Protein AF-A0A1J3JKR0-F1 (afdb_monomer_lite)

Radius of gyration: 30.95 Å; chains: 1; bounding box: 53×37×74 Å

pLDDT: mean 71.17, std 17.72, range [36.72, 91.81]

Secondary structure (DSSP, 8-state):
-HHHHHHHTS-GGGHHHHHIIIIIS--S---HHHHHHHHHHHHHHHHHTT----SS----------S-------------------------------SSB-TTT--BT--

Foldseek 3Di:
DVLVVLLVPDDPLCVVVSCCQVPVPPDPDDDNVCSVPSVVVSVVVCVVVVNPPDDDDDPPPVDPPPDDDPPPPDDDDDDDDDDDDDDPDPPPPPPDPDPAADPVPRDHDHD

Sequence (111 aa):
DQAIQLLTSLPPAYEQLVHTLKYGTGKETLTVREVKSSPYAKEAELRHKGMLKKGRSSAEGLYVENRGRSKKRFDGGKDKGKTRDQGGRSKSRNKYGKKGTCFICGKEGHW

InterPro domains:
  IPR036875 Zinc finger, CCHC-type superfamily [SSF57756] (84-111)

Organism: Noccaea caerulescens (NCBI:txid107243)

Structure (mmCIF, N/CA/C/O backbone):
data_AF-A0A1J3JKR0-F1
#
_entry.id   AF-A0A1J3JKR0-F1
#
loop_
_atom_site.group_PDB
_atom_site.id
_atom_site.type_symbol
_atom_site.lab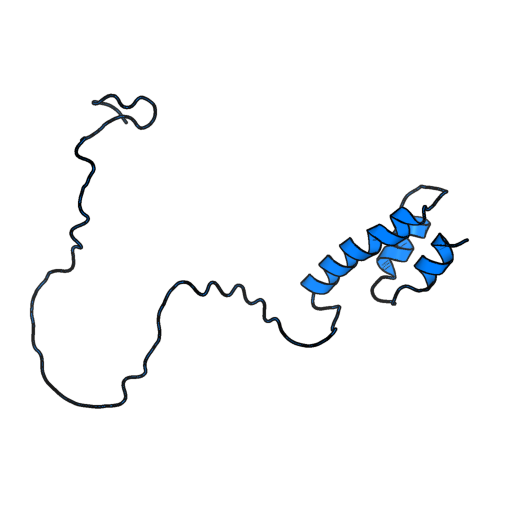el_atom_id
_atom_site.label_alt_id
_atom_site.label_comp_id
_atom_site.label_asym_id
_atom_site.label_entity_id
_atom_site.label_seq_id
_atom_site.pdbx_PDB_ins_code
_atom_site.Cartn_x
_atom_site.Cartn_y
_atom_site.Cartn_z
_atom_site.occupancy
_atom_site.B_iso_or_equiv
_atom_site.auth_seq_id
_atom_site.auth_comp_id
_atom_site.auth_asym_id
_atom_site.auth_atom_id
_atom_site.pdbx_PDB_model_num
ATOM 1 N N . ASP A 1 1 ? -8.027 -9.529 16.486 1.00 79.25 1 ASP A N 1
ATOM 2 C CA . ASP A 1 1 ? -7.926 -8.450 15.490 1.00 79.25 1 ASP A CA 1
ATOM 3 C C . ASP A 1 1 ? -7.025 -8.890 14.332 1.00 79.25 1 ASP A C 1
ATOM 5 O O . ASP A 1 1 ? -5.814 -8.979 14.499 1.00 79.25 1 ASP A O 1
ATOM 9 N N . GLN A 1 2 ? -7.605 -9.294 13.196 1.00 87.38 2 GLN A N 1
ATOM 10 C CA . GLN A 1 2 ? -6.847 -9.871 12.069 1.00 87.38 2 GLN A CA 1
ATOM 11 C C . GLN A 1 2 ? -6.072 -8.814 11.266 1.00 87.38 2 GLN A C 1
ATOM 13 O O . GLN A 1 2 ? -5.017 -9.109 10.709 1.00 87.38 2 GLN A O 1
ATOM 18 N N . ALA A 1 3 ? -6.589 -7.585 11.195 1.00 88.38 3 ALA A N 1
ATOM 19 C CA . ALA A 1 3 ? -5.965 -6.497 10.449 1.00 88.38 3 ALA A CA 1
ATOM 20 C C . ALA A 1 3 ? -4.652 -6.066 11.118 1.00 88.38 3 ALA A C 1
ATOM 22 O O . ALA A 1 3 ? -3.628 -5.931 10.447 1.00 88.38 3 ALA A O 1
ATOM 23 N N . ILE A 1 4 ? -4.660 -5.945 12.449 1.00 88.00 4 ILE A N 1
ATOM 24 C CA . ILE A 1 4 ? -3.469 -5.601 13.235 1.00 88.00 4 ILE A CA 1
ATOM 25 C C . ILE A 1 4 ? -2.388 -6.678 13.098 1.00 88.00 4 ILE A C 1
ATOM 27 O O . ILE A 1 4 ? -1.236 -6.340 12.836 1.00 88.00 4 ILE A O 1
ATOM 31 N N . GLN A 1 5 ? -2.755 -7.962 13.199 1.00 90.50 5 GLN A N 1
ATOM 32 C CA . GLN A 1 5 ? -1.808 -9.077 13.051 1.00 90.50 5 GLN A CA 1
ATOM 33 C C . GLN A 1 5 ? -1.090 -9.052 11.695 1.00 90.50 5 GLN A C 1
ATOM 35 O O . GLN A 1 5 ? 0.129 -9.221 11.631 1.00 90.50 5 GLN A O 1
ATOM 40 N N . LEU A 1 6 ? -1.830 -8.787 10.613 1.00 90.62 6 LEU A N 1
ATOM 41 C CA . LEU A 1 6 ? -1.256 -8.661 9.274 1.00 90.62 6 LEU A CA 1
ATOM 42 C C . LEU A 1 6 ? -0.305 -7.463 9.176 1.00 90.62 6 LEU A C 1
ATOM 44 O O . LEU A 1 6 ? 0.803 -7.625 8.671 1.00 90.62 6 LEU A O 1
ATOM 48 N N . LEU A 1 7 ? -0.685 -6.298 9.712 1.00 89.06 7 LEU A N 1
ATOM 49 C CA . LEU A 1 7 ? 0.179 -5.112 9.728 1.00 89.06 7 LEU A CA 1
ATOM 50 C C . LEU A 1 7 ? 1.491 -5.354 10.480 1.00 89.06 7 LEU A C 1
ATOM 52 O O . LEU A 1 7 ? 2.542 -4.932 10.010 1.00 89.06 7 LEU A O 1
ATOM 56 N N . THR A 1 8 ? 1.448 -6.053 11.617 1.00 89.62 8 THR A N 1
ATOM 57 C CA . THR A 1 8 ? 2.646 -6.374 12.412 1.00 89.62 8 THR A CA 1
ATOM 58 C C . THR A 1 8 ? 3.530 -7.448 11.781 1.00 89.62 8 THR A C 1
ATOM 60 O O . THR A 1 8 ? 4.688 -7.575 12.157 1.00 89.62 8 THR A O 1
ATOM 63 N N . SER A 1 9 ? 3.000 -8.223 10.829 1.00 91.12 9 SER A N 1
ATOM 64 C CA . SER A 1 9 ? 3.749 -9.269 10.118 1.00 91.12 9 SER A CA 1
ATOM 65 C C . SER A 1 9 ? 4.528 -8.756 8.899 1.00 91.12 9 SER A C 1
ATOM 67 O O . SER A 1 9 ? 5.289 -9.513 8.294 1.00 91.12 9 SER A O 1
ATOM 69 N N . LEU A 1 10 ? 4.331 -7.490 8.506 1.00 90.31 10 LEU A N 1
ATOM 70 C CA . LEU A 1 10 ? 4.979 -6.920 7.327 1.00 90.31 10 LEU A CA 1
ATOM 71 C C . LEU A 1 10 ? 6.488 -6.702 7.555 1.00 90.31 10 LEU A C 1
ATOM 73 O O . LEU A 1 10 ? 6.900 -6.331 8.653 1.00 90.31 10 LEU A O 1
ATOM 77 N N . PRO A 1 11 ? 7.333 -6.879 6.519 1.00 90.25 11 PRO A N 1
ATOM 78 C CA . PRO A 1 11 ? 8.762 -6.597 6.624 1.00 90.25 11 PRO A CA 1
ATOM 79 C C . PRO A 1 11 ? 9.062 -5.115 6.917 1.00 90.25 11 PRO A C 1
ATOM 81 O O . PRO A 1 11 ? 8.299 -4.251 6.476 1.00 90.25 11 PRO A O 1
ATOM 84 N N . PRO A 1 12 ? 10.241 -4.788 7.486 1.00 88.06 12 PRO A N 1
ATOM 85 C CA . PRO A 1 12 ? 10.632 -3.406 7.794 1.00 88.06 12 PRO A CA 1
ATOM 86 C C . PRO A 1 12 ? 10.613 -2.442 6.595 1.00 88.06 12 PRO A C 1
ATOM 88 O O . PRO A 1 12 ? 10.431 -1.238 6.745 1.00 88.06 12 PRO A O 1
ATOM 91 N N . ALA A 1 13 ? 10.746 -2.959 5.368 1.00 87.25 13 ALA A N 1
ATOM 92 C CA . ALA A 1 13 ? 10.626 -2.163 4.141 1.00 87.25 13 ALA A CA 1
ATOM 93 C C . ALA A 1 13 ? 9.243 -1.493 3.971 1.00 87.25 13 ALA A C 1
ATOM 95 O O . ALA A 1 13 ? 9.101 -0.554 3.186 1.00 87.25 13 ALA A O 1
ATOM 96 N N . TYR A 1 14 ? 8.232 -1.965 4.703 1.00 91.81 14 TYR A N 1
ATOM 97 C CA . TYR A 1 14 ? 6.865 -1.456 4.695 1.00 91.81 14 TYR A CA 1
ATOM 98 C C . TYR A 1 14 ? 6.529 -0.621 5.944 1.00 91.81 14 TYR A C 1
ATOM 100 O O . TYR A 1 14 ? 5.384 -0.206 6.079 1.00 91.81 14 TYR A O 1
ATOM 108 N N . GLU A 1 15 ? 7.488 -0.307 6.827 1.00 90.62 15 GLU A N 1
ATOM 109 C CA . GLU A 1 15 ? 7.260 0.501 8.048 1.00 90.62 15 GLU A CA 1
ATOM 110 C C . GLU A 1 15 ? 6.526 1.814 7.761 1.00 90.62 15 GLU A C 1
ATOM 112 O O . GLU A 1 15 ? 5.549 2.173 8.417 1.00 90.62 15 GLU A O 1
ATOM 117 N N . GLN A 1 16 ? 6.937 2.504 6.698 1.00 91.00 16 GLN A N 1
ATOM 118 C CA . GLN A 1 16 ? 6.318 3.760 6.284 1.00 91.00 16 GLN A CA 1
ATOM 119 C C . GLN A 1 16 ? 4.842 3.585 5.901 1.00 91.00 16 GLN A C 1
ATOM 121 O O . GLN A 1 16 ? 4.027 4.456 6.188 1.00 91.00 16 GLN A O 1
ATOM 126 N N . LEU A 1 17 ? 4.494 2.449 5.287 1.00 91.69 17 LEU A N 1
ATOM 127 C CA . LEU A 1 17 ? 3.112 2.096 4.968 1.00 91.69 17 LEU A CA 1
ATOM 128 C C . LEU A 1 17 ? 2.323 1.753 6.239 1.00 91.69 17 LEU A C 1
ATOM 130 O O . LEU A 1 17 ? 1.176 2.159 6.389 1.00 91.69 17 LEU A O 1
ATOM 134 N N . VAL A 1 18 ? 2.928 1.025 7.176 1.00 91.81 18 VAL A N 1
ATOM 135 C CA . VAL A 1 18 ? 2.284 0.690 8.453 1.00 91.81 18 VAL A CA 1
ATOM 136 C C . VAL A 1 18 ? 1.965 1.961 9.243 1.00 91.81 18 VAL A C 1
ATOM 138 O O . VAL A 1 18 ? 0.860 2.094 9.765 1.00 91.81 18 VAL A O 1
ATOM 141 N N . HIS A 1 19 ? 2.891 2.919 9.288 1.00 91.00 19 HIS A N 1
ATOM 142 C CA . HIS A 1 19 ? 2.689 4.199 9.964 1.00 91.00 19 HIS A CA 1
ATOM 143 C C . HIS A 1 19 ? 1.551 5.018 9.335 1.00 91.00 19 HIS A C 1
ATOM 145 O O . HIS A 1 19 ? 0.695 5.542 10.048 1.00 91.00 19 HIS A O 1
ATOM 151 N N . THR A 1 20 ? 1.496 5.109 8.002 1.00 90.56 20 THR A N 1
ATOM 152 C CA . THR A 1 20 ? 0.419 5.842 7.318 1.00 90.56 20 THR A CA 1
ATOM 153 C C . THR A 1 20 ? -0.938 5.178 7.512 1.00 90.56 20 THR A C 1
ATOM 155 O O . THR A 1 20 ? -1.927 5.881 7.692 1.00 90.56 20 THR A O 1
ATOM 158 N N . LEU A 1 21 ? -1.004 3.846 7.546 1.00 89.31 21 LEU A N 1
ATOM 159 C CA . LEU A 1 21 ? -2.253 3.137 7.819 1.00 89.31 21 LEU A CA 1
ATOM 160 C C . LEU A 1 21 ? -2.720 3.353 9.262 1.00 89.31 21 LEU A C 1
ATOM 162 O O . LEU A 1 21 ? -3.894 3.649 9.460 1.00 89.31 21 LEU A O 1
ATOM 166 N N . LYS A 1 22 ? -1.810 3.273 10.244 1.00 87.12 22 LYS A N 1
ATOM 167 C CA . LYS A 1 22 ? -2.125 3.433 11.675 1.00 87.12 22 LYS A CA 1
ATOM 168 C C . LYS A 1 22 ? -2.538 4.853 12.060 1.00 87.12 22 LYS A C 1
ATOM 170 O O . LYS A 1 22 ? -3.421 5.008 12.894 1.00 87.12 22 LYS A O 1
ATOM 175 N N . TYR A 1 23 ? -1.885 5.867 11.493 1.00 88.88 23 TYR A N 1
ATOM 176 C CA . TYR A 1 23 ? -2.017 7.250 11.972 1.00 88.88 23 TYR A CA 1
ATOM 177 C C . TYR A 1 23 ? -2.434 8.248 10.888 1.00 88.88 23 TYR A C 1
ATOM 179 O O . TYR A 1 23 ? -2.924 9.326 11.201 1.00 88.88 23 TYR A O 1
ATOM 187 N N . GLY A 1 24 ? -2.227 7.923 9.611 1.00 83.06 24 GLY A N 1
ATOM 188 C CA . GLY A 1 24 ? -2.385 8.871 8.504 1.00 83.06 24 GLY A CA 1
ATOM 189 C C . GLY A 1 24 ? -3.742 8.835 7.806 1.00 83.06 24 GLY A C 1
ATOM 190 O O . GLY A 1 24 ? -4.080 9.782 7.104 1.00 83.06 24 GLY A O 1
ATOM 191 N N . THR A 1 25 ? -4.531 7.771 7.967 1.00 80.31 25 THR A N 1
ATOM 192 C CA . THR A 1 25 ? -5.806 7.626 7.243 1.00 80.31 25 THR A CA 1
ATOM 193 C C . THR A 1 25 ? -6.956 8.418 7.867 1.00 80.31 25 THR A C 1
ATOM 195 O O . THR A 1 25 ? -7.993 8.559 7.223 1.00 80.31 25 THR A O 1
ATOM 198 N N . GLY A 1 26 ? -6.799 8.928 9.099 1.00 80.00 26 GLY A N 1
ATOM 199 C CA . GLY A 1 26 ? -7.863 9.618 9.844 1.00 80.00 26 GLY A CA 1
ATOM 200 C C . GLY A 1 26 ? -9.084 8.736 10.138 1.00 80.00 26 GLY A C 1
ATOM 201 O O . GLY A 1 26 ? -10.093 9.223 10.638 1.00 80.00 26 GLY A O 1
ATOM 202 N N . LYS A 1 27 ? -9.004 7.442 9.808 1.00 82.25 27 LYS A N 1
ATOM 203 C CA . LYS A 1 27 ? -10.042 6.449 10.046 1.00 82.25 27 LYS A CA 1
ATOM 204 C C . LYS A 1 27 ? -9.757 5.764 11.372 1.00 82.25 27 LYS A C 1
ATOM 206 O O . LYS A 1 27 ? -8.660 5.258 11.584 1.00 82.25 27 LYS A O 1
ATOM 211 N N . GLU A 1 28 ? -10.771 5.678 12.222 1.00 80.00 28 GLU A N 1
ATOM 212 C CA . GLU A 1 28 ? -10.690 4.909 13.469 1.00 80.00 28 GLU A CA 1
ATOM 213 C C . GLU A 1 28 ? -10.714 3.393 13.221 1.00 80.00 28 GLU A C 1
ATOM 215 O O . GLU A 1 28 ? -10.293 2.612 14.070 1.00 80.00 28 GLU A O 1
ATOM 220 N N . THR A 1 29 ? -11.188 2.961 12.045 1.00 83.62 29 THR A N 1
ATOM 221 C CA . THR A 1 29 ? -11.312 1.544 11.686 1.00 83.62 29 THR A CA 1
ATOM 222 C C . THR A 1 29 ? -10.490 1.198 10.449 1.00 83.62 29 THR A C 1
ATOM 224 O O . THR A 1 29 ? -10.510 1.899 9.436 1.00 83.62 29 THR A O 1
ATOM 227 N N . LEU A 1 30 ? -9.766 0.081 10.541 1.00 85.69 30 LEU A N 1
ATOM 228 C CA . LEU A 1 30 ? -8.921 -0.469 9.485 1.00 85.69 30 LEU A CA 1
ATOM 229 C C . LEU A 1 30 ? -9.476 -1.824 9.062 1.00 85.69 30 LEU A C 1
ATOM 231 O O . LEU A 1 30 ? -9.530 -2.767 9.854 1.00 85.69 30 LEU A O 1
ATOM 235 N N . THR A 1 31 ? -9.893 -1.943 7.803 1.00 90.56 31 THR A N 1
ATOM 236 C CA . THR A 1 31 ? -10.434 -3.210 7.310 1.00 90.56 31 THR A CA 1
ATOM 237 C C . THR A 1 31 ? -9.316 -4.155 6.873 1.00 90.56 31 THR A C 1
ATOM 239 O O . THR A 1 31 ? -8.293 -3.752 6.318 1.00 90.56 31 THR A O 1
ATOM 242 N N . VAL A 1 32 ? -9.538 -5.464 7.029 1.00 89.25 32 VAL A N 1
ATOM 243 C CA . VAL A 1 32 ? -8.604 -6.497 6.537 1.00 89.25 32 VAL A CA 1
ATOM 244 C C . VAL A 1 32 ? -8.368 -6.369 5.026 1.00 89.25 32 VAL A C 1
ATOM 246 O O . VAL A 1 32 ? -7.283 -6.680 4.541 1.00 89.25 32 VAL A O 1
ATOM 249 N N . ARG A 1 33 ? -9.366 -5.899 4.265 1.00 90.19 33 ARG A N 1
ATOM 250 C CA . ARG A 1 33 ? -9.234 -5.673 2.819 1.00 90.19 33 ARG A CA 1
ATOM 251 C C . ARG A 1 33 ? -8.237 -4.560 2.508 1.00 90.19 33 ARG A C 1
ATOM 253 O O . ARG A 1 33 ? -7.392 -4.764 1.646 1.00 90.19 33 ARG A O 1
ATOM 260 N N . GLU A 1 34 ? -8.297 -3.439 3.224 1.00 88.81 34 GLU A N 1
ATOM 261 C CA . GLU A 1 34 ? -7.345 -2.329 3.067 1.00 88.81 34 GLU A CA 1
ATOM 262 C C . GLU A 1 34 ? -5.922 -2.745 3.463 1.00 88.81 34 GLU A C 1
ATOM 264 O O . GLU A 1 34 ? -4.961 -2.459 2.747 1.00 88.81 34 GLU A O 1
ATOM 269 N N . VAL A 1 35 ? -5.775 -3.500 4.556 1.00 90.12 35 VAL A N 1
ATOM 270 C CA . VAL A 1 35 ? -4.469 -4.038 4.979 1.00 90.12 35 VAL A CA 1
ATOM 271 C C . VAL A 1 35 ? -3.899 -5.027 3.961 1.00 90.12 35 VAL A C 1
ATOM 273 O O . VAL A 1 35 ? -2.688 -5.094 3.790 1.00 90.12 35 VAL A O 1
ATOM 276 N N . LYS A 1 36 ? -4.748 -5.779 3.254 1.00 90.62 36 LYS A N 1
ATOM 277 C CA . LYS A 1 36 ? -4.310 -6.684 2.183 1.00 90.62 36 LYS A CA 1
ATOM 278 C C . LYS A 1 36 ? -3.991 -5.954 0.884 1.00 90.62 36 LYS A C 1
ATOM 280 O O . LYS A 1 36 ? -3.066 -6.366 0.202 1.00 90.62 36 LYS A O 1
ATOM 285 N N . SER A 1 37 ? -4.745 -4.919 0.514 1.00 90.50 37 SER A N 1
ATOM 286 C CA . SER A 1 37 ? -4.568 -4.232 -0.771 1.00 90.50 37 SER A CA 1
ATOM 287 C C . SER A 1 37 ? -3.404 -3.237 -0.766 1.00 90.50 37 SER A C 1
ATOM 289 O O . SER A 1 37 ? -2.692 -3.102 -1.760 1.00 90.50 37 SER A O 1
ATOM 291 N N . SER A 1 38 ? -3.189 -2.556 0.358 1.00 87.69 38 SER A N 1
ATOM 292 C CA . SER A 1 38 ? -2.187 -1.495 0.495 1.00 87.69 38 SER A CA 1
ATOM 293 C C . SER A 1 38 ? -0.722 -1.925 0.271 1.00 87.69 38 SER A C 1
ATOM 295 O O . SER A 1 38 ? 0.016 -1.153 -0.352 1.00 87.69 38 SER A O 1
ATOM 297 N N . PRO A 1 39 ? -0.263 -3.136 0.657 1.00 89.19 39 PRO A N 1
ATOM 298 C CA . PRO A 1 39 ? 1.117 -3.552 0.437 1.00 89.19 39 PRO A CA 1
ATOM 299 C C . PRO A 1 39 ? 1.435 -3.791 -1.037 1.00 89.19 39 PRO A C 1
ATOM 301 O O . PRO A 1 39 ? 2.575 -3.570 -1.421 1.00 89.19 39 PRO A O 1
ATOM 304 N N . TYR A 1 40 ? 0.465 -4.163 -1.884 1.00 89.62 40 TYR A N 1
ATOM 305 C CA . TYR A 1 40 ? 0.716 -4.402 -3.314 1.00 89.62 40 TYR A CA 1
ATOM 306 C C . TYR A 1 40 ? 1.189 -3.140 -4.044 1.00 89.62 40 TYR A C 1
ATOM 308 O O . TYR A 1 40 ? 2.104 -3.197 -4.865 1.00 89.62 40 TYR A O 1
ATOM 316 N N . ALA A 1 41 ? 0.602 -1.985 -3.720 1.00 87.06 41 ALA A N 1
ATOM 317 C CA . ALA A 1 41 ? 1.031 -0.709 -4.287 1.00 87.06 41 ALA A CA 1
ATOM 318 C C . ALA A 1 41 ? 2.449 -0.347 -3.820 1.00 87.06 41 ALA A C 1
ATOM 320 O O . ALA A 1 41 ? 3.298 0.045 -4.624 1.00 87.06 41 ALA A O 1
ATOM 321 N N . LYS A 1 42 ? 2.732 -0.542 -2.524 1.00 88.00 42 LYS A N 1
ATOM 322 C CA . LYS A 1 42 ? 4.061 -0.285 -1.961 1.00 88.00 42 LYS A CA 1
ATOM 323 C C . LYS A 1 42 ? 5.114 -1.248 -2.508 1.00 88.00 42 LYS A C 1
ATOM 325 O O . LYS A 1 42 ? 6.245 -0.847 -2.759 1.00 88.00 42 LYS A O 1
ATOM 330 N N . GLU A 1 43 ? 4.741 -2.500 -2.737 1.00 89.00 43 GLU A N 1
ATOM 331 C CA . GLU A 1 43 ? 5.592 -3.514 -3.343 1.00 89.00 43 GLU A CA 1
ATOM 332 C C . GLU A 1 43 ? 5.997 -3.113 -4.765 1.00 89.00 43 GLU A C 1
ATOM 334 O O . GLU A 1 43 ? 7.178 -3.185 -5.098 1.00 89.00 43 GLU A O 1
ATOM 339 N N . ALA A 1 44 ? 5.055 -2.640 -5.588 1.00 87.38 44 ALA A N 1
ATOM 340 C CA . ALA A 1 44 ? 5.362 -2.142 -6.927 1.00 87.38 44 ALA A CA 1
ATOM 341 C C . ALA A 1 44 ? 6.371 -0.979 -6.879 1.00 87.38 44 ALA A C 1
ATOM 343 O O . ALA A 1 44 ? 7.374 -0.999 -7.592 1.00 87.38 44 ALA A O 1
ATOM 344 N N . GLU A 1 45 ? 6.167 -0.012 -5.980 1.00 87.06 45 GLU A N 1
ATOM 345 C CA . GLU A 1 45 ? 7.094 1.107 -5.770 1.00 87.06 45 GLU A CA 1
ATOM 346 C C . GLU A 1 45 ? 8.498 0.622 -5.364 1.00 87.06 45 GLU A C 1
ATOM 348 O O . GLU A 1 45 ? 9.504 1.052 -5.929 1.00 87.06 45 GLU A O 1
ATOM 353 N N . LEU A 1 46 ? 8.582 -0.307 -4.407 1.00 86.69 46 LEU A N 1
ATOM 354 C CA . LEU A 1 46 ? 9.850 -0.854 -3.926 1.00 86.69 46 LEU A CA 1
ATOM 355 C C . LEU A 1 46 ? 10.557 -1.723 -4.978 1.00 86.69 46 LEU A C 1
ATOM 357 O O . LEU A 1 46 ? 11.789 -1.750 -5.012 1.00 86.69 46 LEU A O 1
ATOM 361 N N . ARG A 1 47 ? 9.806 -2.413 -5.847 1.00 85.12 47 ARG A N 1
ATOM 362 C CA . ARG A 1 47 ? 10.346 -3.143 -7.005 1.00 85.12 47 ARG A CA 1
ATOM 363 C C . ARG A 1 47 ? 10.945 -2.178 -8.026 1.00 85.12 47 ARG A C 1
ATOM 365 O O . ARG A 1 47 ? 12.086 -2.380 -8.429 1.00 85.12 47 ARG A O 1
ATOM 372 N N . HIS A 1 48 ? 10.241 -1.096 -8.365 1.00 80.38 48 HIS A N 1
ATOM 373 C CA . HIS A 1 48 ? 10.770 -0.046 -9.245 1.00 80.38 48 HIS A CA 1
ATOM 374 C C . HIS A 1 48 ? 12.013 0.639 -8.667 1.00 80.38 48 HIS A C 1
ATOM 376 O O . HIS A 1 48 ? 12.945 0.953 -9.401 1.00 80.38 48 HIS A O 1
ATOM 382 N N . LYS A 1 49 ? 12.064 0.829 -7.344 1.00 82.50 49 LYS A N 1
ATOM 383 C CA . LYS A 1 49 ? 13.231 1.385 -6.642 1.00 82.50 49 LYS A CA 1
ATOM 384 C C . LYS A 1 49 ? 14.372 0.378 -6.441 1.00 82.50 49 LYS A C 1
ATOM 386 O O . LYS A 1 49 ? 15.398 0.737 -5.870 1.00 82.50 49 LYS A O 1
ATOM 391 N N . GLY A 1 50 ? 14.209 -0.881 -6.857 1.00 78.81 50 GLY A N 1
ATOM 392 C CA . GLY A 1 50 ? 15.211 -1.937 -6.670 1.00 78.81 50 GLY A CA 1
ATOM 393 C C . GLY A 1 50 ? 15.458 -2.330 -5.205 1.00 78.81 50 GLY A C 1
ATOM 394 O O . GLY A 1 50 ? 16.476 -2.950 -4.893 1.00 78.81 50 GLY A O 1
ATOM 395 N N . MET A 1 51 ? 14.548 -1.971 -4.295 1.00 74.69 51 MET A N 1
ATOM 396 C CA . MET A 1 51 ? 14.682 -2.180 -2.847 1.00 74.69 51 MET A CA 1
ATOM 397 C C . MET A 1 51 ? 14.247 -3.587 -2.408 1.00 74.69 51 MET A C 1
ATOM 399 O O . MET A 1 51 ? 14.750 -4.102 -1.412 1.00 74.69 51 MET A O 1
ATOM 403 N N . LEU A 1 52 ? 13.355 -4.246 -3.157 1.00 73.62 52 LEU A N 1
ATOM 404 C CA . LEU A 1 52 ? 12.951 -5.634 -2.906 1.00 73.62 52 LEU A CA 1
ATOM 405 C C . LEU A 1 52 ? 13.821 -6.597 -3.716 1.00 73.62 52 LEU A C 1
ATOM 407 O O . LEU A 1 52 ? 13.476 -7.024 -4.815 1.00 73.62 52 LEU A O 1
ATOM 411 N N . LYS A 1 53 ? 14.979 -6.955 -3.158 1.00 63.84 53 LYS A N 1
ATOM 412 C CA . LYS A 1 53 ? 15.878 -7.957 -3.743 1.00 63.84 53 LYS A CA 1
ATOM 413 C C . LYS A 1 53 ? 15.363 -9.371 -3.458 1.00 63.84 53 LYS A C 1
ATOM 415 O O . LYS A 1 53 ? 15.878 -10.053 -2.579 1.00 63.84 53 LYS A O 1
ATOM 420 N N . LYS A 1 54 ? 14.376 -9.843 -4.222 1.00 56.38 54 LYS A N 1
ATOM 421 C CA . LYS A 1 54 ? 14.083 -11.280 -4.328 1.00 56.38 54 LYS A CA 1
ATOM 422 C C . LYS A 1 54 ? 14.495 -11.761 -5.717 1.00 56.38 54 LYS A C 1
ATOM 424 O O . LYS A 1 54 ? 13.805 -11.493 -6.683 1.00 56.38 54 LYS A O 1
ATOM 4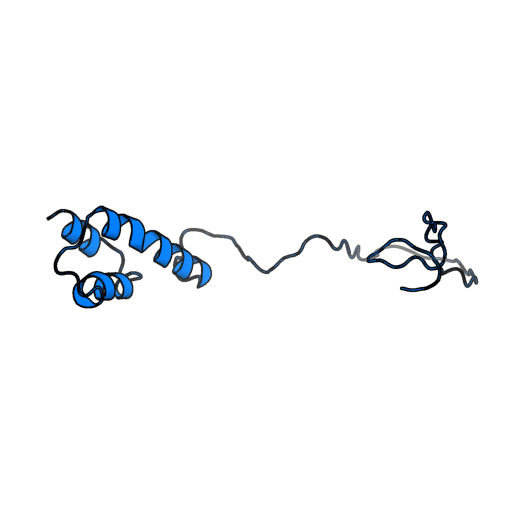29 N N . GLY A 1 55 ? 15.646 -12.435 -5.779 1.00 51.03 55 GLY A N 1
ATOM 430 C CA . GLY A 1 55 ? 16.050 -13.320 -6.878 1.00 51.03 55 GLY A CA 1
ATOM 431 C C . GLY A 1 55 ? 16.163 -12.696 -8.275 1.00 51.03 55 GLY A C 1
ATOM 432 O O . GLY A 1 55 ? 15.205 -12.718 -9.023 1.00 51.03 55 GLY A O 1
ATOM 433 N N . ARG A 1 56 ? 17.376 -12.230 -8.607 1.00 49.34 56 ARG A N 1
ATOM 434 C CA . ARG A 1 56 ? 18.012 -12.095 -9.941 1.00 49.34 56 ARG A CA 1
ATOM 435 C C . ARG A 1 56 ? 17.137 -11.742 -11.170 1.00 49.34 56 ARG A C 1
ATOM 437 O O . ARG A 1 56 ? 16.292 -12.515 -11.590 1.00 49.34 56 ARG A O 1
ATOM 444 N N . SER A 1 57 ? 17.609 -10.706 -11.879 1.00 50.81 57 SER A N 1
ATOM 445 C CA . SER A 1 57 ? 17.386 -10.390 -13.305 1.00 50.81 57 SER A CA 1
ATOM 446 C C . SER A 1 57 ? 16.137 -9.581 -13.669 1.00 50.81 57 SER A C 1
ATOM 448 O O . SER A 1 57 ? 15.141 -10.129 -14.118 1.00 50.81 57 SER A O 1
ATOM 450 N N . SER A 1 58 ? 16.261 -8.258 -13.601 1.00 50.72 58 SER A N 1
ATOM 451 C CA . SER A 1 58 ? 16.100 -7.379 -14.772 1.00 50.72 58 SER A CA 1
ATOM 452 C C . SER A 1 58 ? 16.573 -5.999 -14.297 1.00 50.72 58 SER A C 1
ATOM 454 O O . SER A 1 58 ? 15.917 -5.357 -13.492 1.00 50.72 58 SER A O 1
ATOM 456 N N . ALA A 1 59 ? 17.764 -5.485 -14.596 1.00 54.47 59 ALA A N 1
ATOM 457 C CA . ALA A 1 59 ? 18.192 -5.167 -15.951 1.00 54.47 59 ALA A CA 1
ATOM 458 C C . ALA A 1 59 ? 17.042 -4.725 -16.879 1.00 54.47 59 ALA A C 1
ATOM 460 O O . ALA A 1 59 ? 17.158 -4.875 -18.085 1.00 54.47 59 ALA A O 1
ATOM 461 N N . GLU A 1 60 ? 15.993 -4.084 -16.349 1.00 56.56 60 GLU A N 1
ATOM 462 C CA . GLU A 1 60 ? 15.165 -3.160 -17.126 1.00 56.56 60 GLU A CA 1
ATOM 463 C C . GLU A 1 60 ? 15.988 -1.875 -17.289 1.00 56.56 60 GLU A C 1
ATOM 465 O O . GLU A 1 60 ? 15.657 -0.795 -16.805 1.00 56.56 60 GLU A O 1
ATOM 470 N N . GLY A 1 61 ? 17.124 -1.995 -17.982 1.00 53.16 61 GLY A N 1
ATOM 471 C CA . GLY A 1 61 ? 17.422 -0.941 -18.925 1.00 53.16 61 GLY A CA 1
ATOM 472 C C . GLY A 1 61 ? 16.200 -0.860 -19.830 1.00 53.16 61 GLY A C 1
ATOM 473 O O . GLY A 1 61 ? 15.669 -1.892 -20.230 1.00 53.16 61 GLY A O 1
ATOM 474 N N . LEU A 1 62 ? 15.736 0.350 -20.112 1.00 55.66 62 LEU A N 1
ATOM 475 C CA . LEU A 1 62 ? 14.837 0.625 -21.226 1.00 55.66 62 LEU A CA 1
ATOM 476 C C . LEU A 1 62 ? 15.490 0.085 -22.511 1.00 55.66 62 LEU A C 1
ATOM 478 O O . LEU A 1 62 ? 16.141 0.821 -23.251 1.00 55.66 62 LEU A O 1
ATOM 482 N N . TYR A 1 63 ? 15.404 -1.222 -22.744 1.00 52.91 63 TYR A N 1
ATOM 483 C CA . TYR A 1 63 ? 16.020 -1.895 -23.867 1.00 52.91 63 TYR A CA 1
ATOM 484 C C . TYR A 1 63 ? 14.956 -2.014 -24.941 1.00 52.91 63 TYR A C 1
ATOM 486 O O . TYR A 1 63 ? 14.183 -2.964 -25.014 1.00 52.91 63 TYR A O 1
ATOM 494 N N . VAL A 1 64 ? 14.894 -0.979 -25.774 1.00 56.19 64 VAL A N 1
ATOM 495 C CA . VAL A 1 64 ? 14.171 -1.031 -27.040 1.00 56.19 64 VAL A CA 1
ATOM 496 C C . VAL A 1 64 ? 15.004 -1.885 -27.995 1.00 56.19 64 VAL A C 1
ATOM 498 O O . VAL A 1 64 ? 15.776 -1.368 -28.805 1.00 56.19 64 VAL A O 1
ATOM 501 N N . GLU A 1 65 ? 14.865 -3.208 -27.910 1.00 55.59 65 GLU A N 1
ATOM 502 C CA . GLU A 1 65 ? 15.399 -4.122 -28.920 1.00 55.59 65 GLU A CA 1
ATOM 503 C C . GLU A 1 65 ? 14.463 -4.142 -30.129 1.00 55.59 65 GLU A C 1
ATOM 505 O O . GLU A 1 65 ? 13.722 -5.083 -30.381 1.00 55.59 65 GLU A O 1
ATOM 510 N N . ASN A 1 66 ? 14.447 -3.040 -30.878 1.00 59.12 66 ASN A N 1
ATOM 511 C CA . ASN A 1 66 ? 13.912 -3.069 -32.235 1.00 59.12 66 ASN A CA 1
ATOM 512 C C . ASN A 1 66 ? 14.549 -2.029 -33.155 1.00 59.12 66 ASN A C 1
ATOM 514 O O . ASN A 1 66 ? 13.889 -1.365 -33.952 1.00 59.12 66 ASN A O 1
ATOM 518 N N . ARG A 1 67 ? 15.875 -1.886 -33.072 1.00 58.72 67 ARG A N 1
ATOM 519 C CA . ARG A 1 67 ? 16.661 -1.269 -34.148 1.00 58.72 67 ARG A CA 1
ATOM 520 C C . ARG A 1 67 ? 17.901 -2.103 -34.402 1.00 58.72 67 ARG A C 1
ATOM 522 O O . ARG A 1 67 ? 18.975 -1.830 -33.875 1.00 58.72 67 ARG A O 1
ATOM 529 N N . GLY A 1 68 ? 17.708 -3.145 -35.209 1.00 61.16 68 GLY A N 1
ATOM 530 C CA . GLY A 1 68 ? 18.751 -4.044 -35.673 1.00 61.16 68 GLY A CA 1
ATOM 531 C C . GLY A 1 68 ? 20.007 -3.292 -36.103 1.00 61.16 68 GLY A C 1
ATOM 532 O O . GLY A 1 68 ? 20.032 -2.572 -37.101 1.00 61.16 68 GLY A O 1
ATOM 533 N N . ARG A 1 69 ? 21.077 -3.488 -35.339 1.00 58.25 69 ARG A N 1
ATOM 534 C CA . ARG A 1 69 ? 22.441 -3.241 -35.792 1.00 58.25 69 ARG A CA 1
ATOM 535 C C . ARG A 1 69 ? 23.342 -4.280 -35.148 1.00 58.25 69 ARG A C 1
ATOM 537 O O . ARG A 1 69 ? 24.108 -3.998 -34.233 1.00 58.25 69 ARG A O 1
ATOM 544 N N . SER A 1 70 ? 23.246 -5.510 -35.643 1.00 54.53 70 SER A N 1
ATOM 545 C CA . SER A 1 70 ? 24.287 -6.506 -35.419 1.00 54.53 70 SER A CA 1
ATOM 546 C C . SER A 1 70 ? 25.592 -5.956 -36.001 1.00 54.53 70 SER A C 1
ATOM 548 O O . SER A 1 70 ? 25.812 -5.992 -37.213 1.00 54.53 70 SER A O 1
ATOM 550 N N . LYS A 1 71 ? 26.464 -5.407 -35.150 1.00 56.50 71 LYS A N 1
ATOM 551 C CA . LYS A 1 71 ? 27.863 -5.147 -35.498 1.00 56.50 71 LYS A CA 1
ATOM 552 C C . LYS A 1 71 ? 28.562 -6.508 -35.570 1.00 56.50 71 LYS A C 1
ATOM 554 O O . LYS A 1 71 ? 29.215 -6.931 -34.620 1.00 56.50 71 LYS A O 1
ATOM 559 N N . LYS A 1 72 ? 28.412 -7.211 -36.699 1.00 49.72 72 LYS A N 1
ATOM 560 C CA . LYS A 1 72 ? 29.390 -8.232 -37.085 1.00 49.72 72 LYS A CA 1
ATOM 561 C C . LYS A 1 72 ? 30.711 -7.491 -37.273 1.00 49.72 72 LYS A C 1
ATOM 563 O O . LYS A 1 72 ? 30.845 -6.673 -38.181 1.00 49.72 72 LYS A O 1
ATOM 568 N N . ARG A 1 73 ? 31.640 -7.711 -36.341 1.00 48.75 73 ARG A N 1
ATOM 569 C CA . ARG A 1 73 ? 33.047 -7.355 -36.514 1.00 48.75 73 ARG A CA 1
ATOM 570 C C . ARG A 1 73 ? 33.528 -8.155 -37.724 1.00 48.75 73 ARG A C 1
ATOM 572 O O . ARG A 1 73 ? 33.414 -9.376 -37.730 1.00 48.75 73 ARG A O 1
ATOM 579 N N . PHE A 1 74 ? 33.921 -7.444 -38.772 1.00 42.03 74 PHE A N 1
ATOM 580 C CA . PHE A 1 74 ? 34.512 -8.024 -39.966 1.00 42.03 74 PHE A CA 1
ATOM 581 C C . PHE A 1 74 ? 35.925 -8.470 -39.599 1.00 42.03 74 PHE A C 1
ATOM 583 O O . PHE A 1 74 ? 36.839 -7.652 -39.540 1.00 42.03 74 PHE A O 1
ATOM 590 N N . ASP A 1 75 ? 36.060 -9.751 -39.282 1.00 47.53 75 ASP A N 1
ATOM 591 C CA . ASP A 1 75 ? 37.316 -10.470 -39.424 1.00 47.53 75 ASP A CA 1
ATOM 592 C C . ASP A 1 75 ? 37.260 -11.151 -40.794 1.00 47.53 75 ASP A C 1
ATOM 594 O O . ASP A 1 75 ? 36.305 -11.876 -41.084 1.00 47.53 75 ASP A O 1
ATOM 598 N N . GLY A 1 76 ? 38.241 -10.870 -41.649 1.00 37.44 76 GLY A N 1
ATOM 599 C CA . GLY A 1 76 ? 38.432 -11.601 -42.900 1.00 37.44 76 GLY A CA 1
ATOM 600 C C . GLY A 1 76 ? 38.280 -10.790 -44.184 1.00 37.44 76 GLY A C 1
ATOM 601 O O . GLY A 1 76 ? 37.230 -10.789 -44.809 1.00 37.44 76 GLY A O 1
ATOM 602 N N . GLY A 1 77 ? 39.411 -10.268 -44.661 1.00 36.72 77 GLY A N 1
ATOM 603 C CA . GLY A 1 77 ? 39.781 -10.488 -46.060 1.00 36.72 77 GLY A CA 1
ATOM 604 C C . GLY A 1 77 ? 39.345 -9.435 -47.078 1.00 36.72 77 GLY A C 1
ATOM 605 O O . GLY A 1 77 ? 38.219 -9.420 -47.548 1.00 36.72 77 GLY A O 1
ATOM 606 N N . LYS A 1 78 ? 40.331 -8.630 -47.479 1.00 44.72 78 LYS A N 1
ATOM 607 C CA . LYS A 1 78 ? 40.765 -8.464 -48.874 1.00 44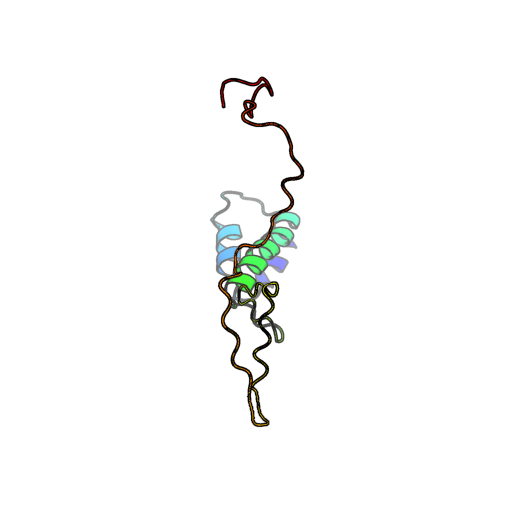.72 78 LYS A CA 1
ATOM 608 C C . LYS A 1 78 ? 39.708 -8.205 -49.971 1.00 44.72 78 LYS A C 1
ATOM 610 O O . LYS A 1 78 ? 38.942 -9.069 -50.370 1.00 44.72 78 LYS A O 1
ATOM 615 N N . ASP A 1 79 ? 39.925 -7.042 -50.585 1.00 44.81 79 ASP A N 1
ATOM 616 C CA . ASP A 1 79 ? 39.908 -6.794 -52.030 1.00 44.81 79 ASP A CA 1
ATOM 617 C C . ASP A 1 79 ? 38.642 -6.233 -52.710 1.00 44.81 79 ASP A C 1
ATOM 619 O O . ASP A 1 79 ? 37.588 -6.845 -52.803 1.00 44.81 79 ASP A O 1
ATOM 623 N N . LYS A 1 80 ? 38.898 -5.068 -53.329 1.00 46.34 80 LYS A N 1
ATOM 624 C CA . LYS A 1 80 ? 38.420 -4.580 -54.635 1.00 46.34 80 LYS A CA 1
ATOM 625 C C . LYS A 1 80 ? 36.916 -4.372 -54.851 1.00 46.34 80 LYS A C 1
ATOM 627 O O . LYS A 1 80 ? 36.163 -5.288 -55.139 1.00 46.34 80 LYS A O 1
ATOM 632 N N . GLY A 1 81 ? 36.549 -3.096 -54.992 1.00 38.25 81 GLY A N 1
ATOM 633 C CA . GLY A 1 81 ? 35.336 -2.708 -55.712 1.00 38.25 81 GLY A CA 1
ATOM 634 C C . GLY A 1 81 ? 35.130 -1.199 -55.772 1.00 38.25 81 GLY A C 1
ATOM 635 O O . GLY A 1 81 ? 34.421 -0.636 -54.949 1.00 38.25 81 GLY A O 1
ATOM 636 N N . LYS A 1 82 ? 35.749 -0.527 -56.750 1.00 48.03 82 LYS A N 1
ATOM 637 C CA . LYS A 1 82 ? 35.369 0.835 -57.152 1.00 48.03 82 LYS A CA 1
ATOM 638 C C . LYS A 1 82 ? 33.952 0.795 -57.734 1.00 48.03 82 LYS A C 1
ATOM 640 O O . LYS A 1 82 ? 33.789 0.217 -58.800 1.00 48.03 82 LYS A O 1
ATOM 645 N N . THR A 1 83 ? 32.990 1.503 -57.146 1.00 42.94 83 THR A N 1
ATOM 646 C CA . THR A 1 83 ? 31.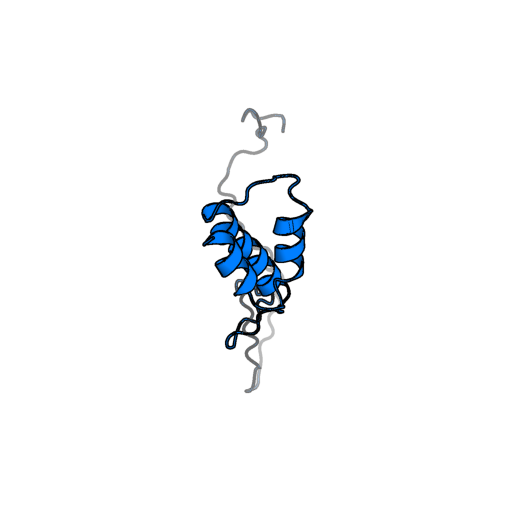803 1.973 -57.881 1.00 42.94 83 THR A CA 1
ATOM 647 C C . THR A 1 83 ? 31.410 3.370 -57.416 1.00 42.94 83 THR A C 1
ATOM 649 O O . THR A 1 83 ? 30.893 3.566 -56.317 1.00 42.94 83 THR A O 1
ATOM 652 N N . ARG A 1 84 ? 31.670 4.345 -58.294 1.00 47.66 84 ARG A N 1
ATOM 653 C CA . ARG A 1 84 ? 30.843 5.544 -58.427 1.00 47.66 84 ARG A CA 1
ATOM 654 C C . ARG A 1 84 ? 29.413 5.069 -58.688 1.00 47.66 84 ARG A C 1
ATOM 656 O O . ARG A 1 84 ? 29.239 4.297 -59.619 1.00 47.66 84 ARG A O 1
ATOM 663 N N . ASP A 1 85 ? 28.451 5.503 -57.883 1.00 44.62 85 ASP A N 1
ATOM 664 C CA . ASP A 1 85 ? 27.208 6.077 -58.402 1.00 44.62 85 ASP A CA 1
ATOM 665 C C . ASP A 1 85 ? 26.407 6.740 -57.276 1.00 44.62 85 ASP A C 1
ATOM 667 O O . ASP A 1 85 ? 26.167 6.174 -56.207 1.00 44.62 85 ASP A O 1
ATOM 671 N N . GLN A 1 86 ? 26.025 7.990 -57.520 1.00 51.31 86 GLN A N 1
ATOM 672 C CA . GLN A 1 86 ? 25.120 8.758 -56.683 1.00 51.31 86 GLN A CA 1
ATOM 673 C C . GLN A 1 86 ? 23.704 8.192 -56.856 1.00 51.31 86 GLN A C 1
ATOM 675 O O . GLN A 1 86 ? 22.977 8.586 -57.758 1.00 51.31 86 GLN A O 1
ATOM 680 N N . GLY A 1 87 ? 23.293 7.271 -55.985 1.00 49.88 87 GLY A N 1
ATOM 681 C CA . GLY A 1 87 ? 21.994 6.593 -56.108 1.00 49.88 87 GLY A CA 1
ATOM 682 C C . GLY A 1 87 ? 21.246 6.414 -54.790 1.00 49.88 87 GLY A C 1
ATOM 683 O O . GLY A 1 87 ? 20.550 5.424 -54.611 1.00 49.88 87 GLY A O 1
ATOM 684 N N . GLY A 1 88 ? 21.403 7.332 -53.834 1.00 48.94 88 GLY A N 1
ATOM 685 C CA . GLY A 1 88 ? 20.847 7.219 -52.478 1.00 48.94 88 GLY A CA 1
ATOM 686 C C . GLY A 1 88 ? 19.467 7.851 -52.253 1.00 48.94 88 GLY A C 1
ATOM 687 O O . GLY A 1 88 ? 19.180 8.251 -51.129 1.00 48.94 88 GLY A O 1
ATOM 688 N N . ARG A 1 89 ? 18.611 7.999 -53.275 1.00 51.84 89 ARG A N 1
ATOM 689 C CA . ARG A 1 89 ? 17.202 8.387 -53.067 1.00 51.84 89 ARG A CA 1
ATOM 690 C C . ARG A 1 89 ? 16.313 7.169 -53.245 1.00 51.84 89 ARG A C 1
ATOM 692 O O . ARG A 1 89 ? 15.927 6.815 -54.355 1.00 51.84 89 ARG A O 1
ATOM 699 N N . SER A 1 90 ? 15.998 6.537 -52.121 1.00 55.00 90 SER A N 1
ATOM 700 C CA . SER A 1 90 ? 14.953 5.530 -51.989 1.00 55.00 90 SER A CA 1
ATOM 701 C C . SER A 1 90 ? 13.708 5.997 -52.746 1.00 55.00 90 SER A C 1
ATOM 703 O O . SER A 1 90 ? 13.089 6.990 -52.367 1.00 55.00 90 SER A O 1
ATOM 705 N N . LYS A 1 91 ? 13.350 5.305 -53.833 1.00 50.69 91 LYS A N 1
ATOM 706 C CA . LYS A 1 91 ? 12.063 5.473 -54.516 1.00 50.69 91 LYS A CA 1
ATOM 707 C C . LYS A 1 91 ? 10.964 5.039 -53.545 1.00 50.69 91 LYS A C 1
ATOM 709 O O . LYS A 1 91 ? 10.543 3.883 -53.555 1.00 50.69 91 LYS A O 1
ATOM 714 N N . SER A 1 92 ? 10.518 5.943 -52.674 1.00 55.72 92 SER A N 1
ATOM 715 C CA . SER A 1 92 ? 9.260 5.760 -51.966 1.00 55.72 92 SER A CA 1
ATOM 716 C C . SER A 1 92 ? 8.170 5.729 -53.032 1.00 55.72 92 SER A C 1
ATOM 718 O O . SER A 1 92 ? 7.961 6.671 -53.794 1.00 55.72 92 SER A O 1
ATOM 720 N N . ARG A 1 93 ? 7.525 4.570 -53.156 1.00 51.00 93 ARG A N 1
ATOM 721 C CA . ARG A 1 93 ? 6.323 4.394 -53.964 1.00 51.00 93 ARG A CA 1
ATOM 722 C C . ARG A 1 93 ? 5.294 5.404 -53.465 1.00 51.00 93 ARG A C 1
ATOM 724 O O . ARG A 1 93 ? 4.675 5.182 -52.428 1.00 51.00 93 ARG A O 1
ATOM 731 N N . ASN A 1 94 ? 5.122 6.503 -54.193 1.00 53.81 94 ASN A N 1
ATOM 732 C CA . ASN A 1 94 ? 4.056 7.461 -53.952 1.00 53.81 94 ASN A CA 1
ATOM 733 C C . ASN A 1 94 ? 2.731 6.802 -54.365 1.00 53.81 94 ASN A C 1
ATOM 735 O O . ASN A 1 94 ? 2.236 7.000 -55.469 1.00 53.81 94 ASN A O 1
ATOM 739 N N . LYS A 1 95 ? 2.197 5.933 -53.498 1.00 53.75 95 LYS A N 1
ATOM 740 C CA . LYS A 1 95 ? 0.933 5.207 -53.704 1.00 53.75 95 LYS A CA 1
ATOM 741 C C . LYS A 1 95 ? -0.293 6.035 -53.296 1.00 53.75 95 LYS A C 1
ATOM 743 O O . LYS A 1 95 ? -1.347 5.477 -53.027 1.00 53.75 95 LYS A O 1
ATOM 748 N N . TYR A 1 96 ? -0.150 7.357 -53.274 1.00 52.81 96 TYR A N 1
ATOM 749 C CA . TYR A 1 96 ? -1.242 8.304 -53.103 1.00 52.81 96 TYR A CA 1
ATOM 750 C C . TYR A 1 96 ? -1.093 9.380 -54.173 1.00 52.81 96 TYR A C 1
ATOM 752 O O . TYR A 1 96 ? -0.529 10.453 -53.967 1.00 52.81 96 TYR A O 1
ATOM 760 N N . GLY A 1 97 ? -1.565 9.050 -55.372 1.00 55.34 97 GLY A N 1
ATOM 761 C CA . GLY A 1 97 ? -1.983 10.081 -56.303 1.00 55.34 97 GLY A CA 1
ATOM 762 C C . GLY A 1 97 ? -3.165 10.808 -55.675 1.00 55.34 97 GLY A C 1
ATOM 763 O O . GLY A 1 97 ? -4.245 10.239 -55.625 1.00 55.34 97 GLY A O 1
ATOM 764 N N . LYS A 1 98 ? -2.913 11.998 -55.128 1.00 57.44 98 LYS A N 1
ATOM 765 C CA . LYS A 1 98 ? -3.827 13.145 -54.999 1.00 57.44 98 LYS A CA 1
ATOM 766 C C . LYS A 1 98 ? -2.993 14.298 -54.453 1.00 57.44 98 LYS A C 1
ATOM 768 O O . LYS A 1 98 ? -2.618 14.335 -53.285 1.00 57.44 98 LYS A O 1
ATOM 773 N N . LYS A 1 99 ? -2.568 15.172 -55.361 1.00 63.41 99 LYS A N 1
ATOM 774 C CA . LYS A 1 99 ? -1.835 16.387 -55.017 1.00 63.41 99 LYS A CA 1
ATOM 775 C C . LYS A 1 99 ? -2.809 17.302 -54.261 1.00 63.41 99 LYS A C 1
ATOM 777 O O . LYS A 1 99 ? -3.812 17.692 -54.834 1.00 63.41 99 LYS A O 1
ATOM 782 N N . GLY A 1 100 ? -2.499 17.639 -53.009 1.00 66.44 100 GLY A N 1
ATOM 783 C CA . GLY A 1 100 ? -3.078 18.797 -52.313 1.00 66.44 100 GLY A CA 1
ATOM 784 C C . GLY A 1 100 ? -4.564 18.717 -51.953 1.00 66.44 100 GLY A C 1
ATOM 785 O O . GLY A 1 100 ? -5.313 19.613 -52.332 1.00 66.44 100 GLY A O 1
ATOM 786 N N . THR A 1 101 ? -4.976 17.689 -51.206 1.00 79.69 101 THR A N 1
ATOM 787 C CA . THR A 1 101 ? -6.286 17.655 -50.532 1.00 79.69 101 THR A CA 1
ATOM 788 C C . THR A 1 101 ? -6.166 18.018 -49.055 1.00 79.69 101 THR A C 1
ATOM 790 O O . THR A 1 101 ? -5.262 17.507 -48.390 1.00 79.69 101 THR A O 1
ATOM 793 N N . CYS A 1 102 ? -7.108 18.806 -48.533 1.00 81.25 102 CYS A N 1
ATOM 794 C CA . CYS A 1 102 ? -7.151 19.183 -47.122 1.00 81.25 102 CYS A CA 1
ATOM 795 C C . CYS A 1 102 ? -7.323 17.961 -46.212 1.00 81.25 102 CYS A C 1
ATOM 797 O O . CYS A 1 102 ? -8.178 17.112 -46.473 1.00 81.25 102 CYS A O 1
ATOM 799 N N . PHE A 1 103 ? -6.565 17.877 -45.117 1.00 79.56 103 PHE A N 1
ATOM 800 C CA . PHE A 1 103 ? -6.612 16.722 -44.204 1.00 79.56 103 PHE A CA 1
ATOM 801 C C . PHE A 1 103 ? -7.893 16.651 -43.368 1.00 79.56 103 PHE A C 1
ATOM 803 O O . PHE A 1 103 ? -8.206 15.604 -42.805 1.00 79.56 103 PHE A O 1
ATOM 810 N N . ILE A 1 104 ? -8.635 17.755 -43.296 1.00 80.25 104 ILE A N 1
ATOM 811 C CA . ILE A 1 104 ? -9.876 17.854 -42.527 1.00 80.25 104 ILE A CA 1
ATOM 812 C C . ILE A 1 104 ? -11.083 17.507 -43.405 1.00 80.25 104 ILE A C 1
ATOM 814 O O . ILE A 1 104 ? -11.982 16.802 -42.957 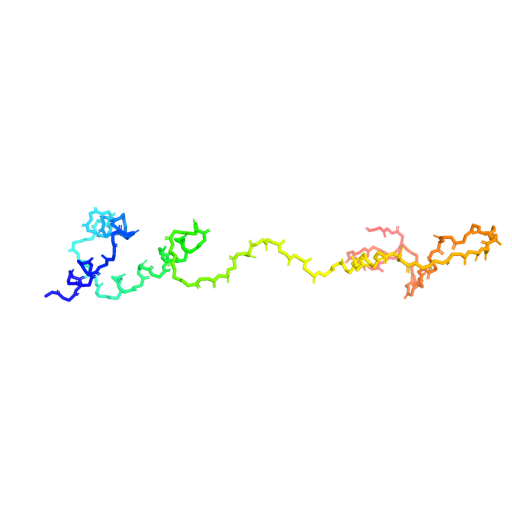1.00 80.25 104 ILE A O 1
ATOM 818 N N . CYS A 1 105 ? -11.116 17.981 -44.657 1.00 85.69 105 CYS A N 1
ATOM 819 C CA . CYS A 1 105 ? -12.299 17.843 -45.516 1.00 85.69 105 CYS A CA 1
ATOM 820 C C . CYS A 1 105 ? -12.083 17.061 -46.823 1.00 85.69 105 CYS A C 1
ATOM 822 O O . CYS A 1 105 ? -13.049 16.799 -47.537 1.00 85.69 105 CYS A O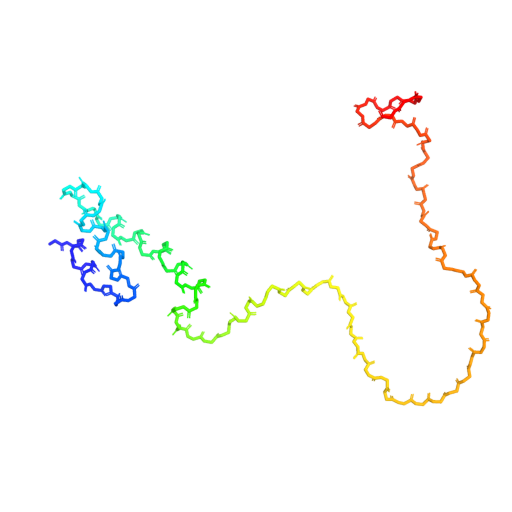 1
ATOM 824 N N . GLY A 1 106 ? -10.844 16.706 -47.169 1.00 80.75 106 GLY A N 1
ATOM 825 C CA . GLY A 1 106 ? -10.505 15.914 -48.356 1.00 80.75 106 GLY A CA 1
ATOM 826 C C . GLY A 1 106 ? -10.667 16.627 -49.704 1.00 80.75 106 GLY A C 1
ATOM 827 O O . GLY A 1 106 ? -10.479 15.990 -50.740 1.00 80.75 106 GLY A O 1
ATOM 828 N N . LYS A 1 107 ? -11.014 17.922 -49.723 1.00 79.88 107 LYS A N 1
ATOM 829 C CA . LYS A 1 107 ? -11.155 18.717 -50.958 1.00 79.88 107 LYS A CA 1
ATOM 830 C C . LYS A 1 107 ? -9.801 19.224 -51.444 1.00 79.88 107 LYS A C 1
ATOM 832 O O . LYS A 1 107 ? -8.943 19.553 -50.628 1.00 79.88 107 LYS A O 1
ATOM 837 N N . GLU A 1 108 ? -9.632 19.322 -52.759 1.00 82.62 108 GLU A N 1
ATOM 838 C CA . GLU A 1 108 ? -8.432 19.890 -53.386 1.00 82.62 108 GLU A CA 1
ATOM 839 C C . GLU A 1 108 ? -8.440 21.430 -53.314 1.00 82.62 108 GLU A C 1
ATOM 841 O O . GLU A 1 108 ? -9.503 22.051 -53.305 1.00 82.62 108 GLU A O 1
ATOM 846 N N . GLY A 1 109 ? -7.259 22.055 -53.240 1.00 76.88 109 GLY A N 1
ATOM 847 C CA . GLY A 1 109 ? -7.104 23.521 -53.283 1.00 76.88 109 GLY A CA 1
ATOM 848 C C . GLY A 1 109 ? -6.901 24.225 -51.933 1.00 76.88 109 GLY A C 1
ATOM 849 O O . GLY A 1 109 ? -6.748 25.442 -51.908 1.00 76.88 109 GLY A O 1
ATOM 850 N N . HIS A 1 110 ? -6.864 23.483 -50.825 1.00 75.75 110 HIS A N 1
ATOM 851 C CA . HIS A 1 110 ? -6.356 23.937 -49.522 1.00 75.75 110 HIS A CA 1
ATOM 852 C C . HIS A 1 110 ? -5.863 22.732 -48.698 1.00 75.75 110 HIS A C 1
ATOM 854 O O . HIS A 1 110 ? -6.023 21.588 -49.133 1.00 75.75 110 HIS A O 1
ATOM 860 N N . TRP A 1 111 ? -5.243 22.986 -47.542 1.00 80.00 111 TRP A N 1
ATOM 861 C CA . TRP A 1 111 ? -4.564 21.990 -46.697 1.00 80.00 111 TRP A CA 1
ATOM 862 C C . TRP A 1 111 ? -5.336 21.685 -45.417 1.00 80.00 111 TRP A C 1
ATOM 864 O O . TRP A 1 111 ? -6.004 22.602 -44.898 1.00 80.00 111 TRP A O 1
#